Protein AF-A0A8J3BI44-F1 (afdb_monomer_lite)

Secondary structure (DSSP, 8-state):
----TT------------HHHHHHHHHHHHHHIIIIIHHHHHHHHHHHTT--SS-TT---HHHHHHHHHHHHHHHHHHHHHHHHHHHHHHHHHHHHHHHHHHHHHHHHHHHHHHHHHHHHHHHHHTS--PPP---

Radius of gyration: 32.47 Å; chains: 1; bounding box: 63×19×108 Å

Organism: NCBI:txid53372

Foldseek 3Di:
DDDDPPDPPDDPPPPDDDLVVLLVLLVVLVCCLVVPLVVVLVVLVVVCVVADPDCPPPPDPVVVVVSVVVNVVSVVVSVVSVVVSVVSNVSSVVSNVVSVVVVVVVVVVVVVVVVVVVVVVVVVVPDPPPDDDDD

Sequence (135 aa):
MAVDPWTPGPRRTEIRVDPAGLRAFAREVRTENEATLRPHARTVLADFGQGVPFGAHARSRAVAAAQDRYRHAMVRAIDTLHAYVADADTLATAAERIAAAYGATDAAAAAHAADVAATLAAALAQVPAGPGPTR

Structure (mmCIF, N/CA/C/O backbone):
data_AF-A0A8J3BI44-F1
#
_entry.id   AF-A0A8J3BI44-F1
#
loop_
_atom_site.group_PDB
_atom_site.id
_atom_site.type_symbol
_atom_site.label_atom_id
_atom_site.label_alt_id
_atom_site.label_comp_id
_atom_site.label_asym_id
_atom_site.label_entity_id
_atom_site.label_seq_id
_atom_site.pdbx_PDB_ins_code
_atom_site.Cartn_x
_atom_site.Cartn_y
_atom_site.Cartn_z
_atom_site.occupancy
_atom_site.B_iso_or_equiv
_atom_site.auth_seq_id
_atom_site.auth_comp_id
_atom_site.auth_asym_id
_atom_site.auth_atom_id
_atom_site.pdbx_PDB_model_num
ATOM 1 N N . MET A 1 1 ? -7.448 -10.678 -55.130 1.00 41.44 1 MET A N 1
ATOM 2 C CA . MET A 1 1 ? -7.492 -9.508 -54.228 1.00 41.44 1 MET A CA 1
ATOM 3 C C . MET A 1 1 ? -6.093 -9.293 -53.686 1.00 41.44 1 MET A C 1
ATOM 5 O O . MET A 1 1 ? -5.634 -10.119 -52.911 1.00 41.44 1 MET A O 1
ATOM 9 N N . ALA A 1 2 ? -5.396 -8.265 -54.169 1.00 42.75 2 ALA A N 1
ATOM 10 C CA . ALA A 1 2 ? -4.090 -7.875 -53.650 1.00 42.75 2 ALA A CA 1
ATOM 11 C C . ALA A 1 2 ? -4.309 -7.056 -52.372 1.00 42.75 2 ALA A C 1
ATOM 13 O O . ALA A 1 2 ? -5.044 -6.072 -52.395 1.00 42.75 2 ALA A O 1
ATOM 14 N N . VAL A 1 3 ? -3.738 -7.508 -51.258 1.00 49.78 3 VAL A N 1
ATOM 15 C CA . VAL A 1 3 ? -3.655 -6.727 -50.021 1.00 49.78 3 VAL A CA 1
ATOM 16 C C . VAL A 1 3 ? -2.549 -5.700 -50.219 1.00 49.78 3 VAL A C 1
ATOM 18 O O . VAL A 1 3 ? -1.396 -6.064 -50.433 1.00 49.78 3 VAL A O 1
ATOM 21 N N . ASP A 1 4 ? -2.931 -4.429 -50.216 1.00 47.34 4 ASP A N 1
ATOM 22 C CA . ASP A 1 4 ? -2.018 -3.302 -50.342 1.00 47.34 4 ASP A CA 1
ATOM 23 C C . ASP A 1 4 ? -1.131 -3.242 -49.079 1.00 47.34 4 ASP A C 1
ATOM 25 O O . ASP A 1 4 ? -1.665 -3.115 -47.973 1.00 47.34 4 ASP A O 1
ATOM 29 N N . PRO A 1 5 ? 0.205 -3.375 -49.179 1.00 58.66 5 PRO A N 1
ATOM 30 C CA . PRO A 1 5 ? 1.093 -3.437 -48.013 1.00 58.66 5 PRO A CA 1
ATOM 31 C C . PRO A 1 5 ? 1.186 -2.113 -47.238 1.00 58.66 5 PRO A C 1
ATOM 33 O O . PRO A 1 5 ? 1.869 -2.054 -46.216 1.00 58.66 5 PRO A O 1
ATOM 36 N N . TRP A 1 6 ? 0.519 -1.055 -47.711 1.00 58.94 6 TRP A N 1
ATOM 37 C CA . TRP A 1 6 ? 0.648 0.302 -47.187 1.00 58.94 6 TRP A CA 1
ATOM 38 C C . TRP A 1 6 ? -0.605 0.856 -46.503 1.00 58.94 6 TRP A C 1
ATOM 40 O O . TRP A 1 6 ? -0.650 2.044 -46.193 1.00 58.94 6 TRP A O 1
ATOM 50 N N . THR A 1 7 ? -1.626 0.043 -46.211 1.00 56.25 7 THR A N 1
ATOM 51 C CA . THR A 1 7 ? -2.713 0.523 -45.343 1.00 56.25 7 THR A CA 1
ATOM 52 C C . THR A 1 7 ? -2.160 0.820 -43.947 1.00 56.25 7 THR A C 1
ATOM 54 O O . THR A 1 7 ? -1.718 -0.120 -43.277 1.00 56.25 7 THR A O 1
ATOM 57 N N . PRO A 1 8 ? -2.182 2.083 -43.471 1.00 54.16 8 PRO A N 1
ATOM 58 C CA . PRO A 1 8 ? -1.811 2.377 -42.099 1.00 54.16 8 PRO A CA 1
ATOM 59 C C . PRO A 1 8 ? -2.770 1.608 -41.192 1.00 54.16 8 PRO A C 1
ATOM 61 O O . PRO A 1 8 ? -3.977 1.857 -41.183 1.00 54.16 8 PRO A O 1
ATOM 64 N N . GLY A 1 9 ? -2.225 0.622 -40.476 1.00 57.56 9 GLY A N 1
ATOM 65 C CA . GLY A 1 9 ? -2.961 -0.149 -39.483 1.00 57.56 9 GLY A CA 1
ATOM 66 C C . GLY A 1 9 ? -3.598 0.770 -38.435 1.00 57.56 9 GLY A C 1
ATOM 67 O O . GLY A 1 9 ? -3.226 1.945 -38.333 1.00 57.56 9 GLY A O 1
ATOM 68 N N . PRO A 1 10 ? -4.565 0.261 -37.650 1.00 56.09 10 PRO A N 1
ATOM 69 C CA . PRO A 1 10 ? -5.260 1.063 -36.649 1.00 56.09 10 PRO A CA 1
ATOM 70 C C . PRO A 1 10 ? -4.238 1.820 -35.798 1.00 56.09 10 PRO A C 1
ATOM 72 O O . PRO A 1 10 ? -3.297 1.218 -35.274 1.00 56.09 10 PRO A O 1
ATOM 75 N N . ARG A 1 11 ? -4.400 3.150 -35.721 1.00 55.00 11 ARG A N 1
ATOM 76 C CA . ARG A 1 11 ? -3.532 4.027 -34.930 1.00 55.00 11 ARG A CA 1
ATOM 77 C C . ARG A 1 11 ? -3.510 3.472 -33.512 1.00 55.00 11 ARG A C 1
ATOM 79 O O . ARG A 1 11 ? -4.523 3.524 -32.821 1.00 55.00 11 ARG A O 1
ATOM 86 N N . ARG A 1 12 ? -2.382 2.886 -33.110 1.00 55.34 12 ARG A N 1
ATOM 87 C CA . ARG A 1 12 ? -2.188 2.419 -31.740 1.00 55.34 12 ARG A CA 1
ATOM 88 C C . ARG A 1 12 ? -2.283 3.656 -30.861 1.00 55.34 12 ARG A C 1
ATOM 90 O O . ARG A 1 12 ? -1.429 4.531 -30.951 1.00 55.34 12 ARG A O 1
ATOM 97 N N . THR A 1 13 ? -3.352 3.763 -30.082 1.00 54.25 13 THR A N 1
ATOM 98 C CA . THR A 1 13 ? -3.451 4.766 -29.029 1.00 54.25 13 THR A CA 1
ATOM 99 C C . THR A 1 13 ? -2.267 4.521 -28.107 1.00 54.25 13 THR A C 1
ATOM 101 O O . THR A 1 13 ? -2.149 3.446 -27.521 1.00 54.25 13 THR A O 1
ATOM 104 N N . GLU A 1 14 ? -1.332 5.461 -28.071 1.00 56.88 14 GLU A N 1
ATOM 105 C CA . GLU A 1 14 ? -0.119 5.341 -27.277 1.00 56.88 14 GLU A CA 1
ATOM 106 C C . GLU A 1 14 ? -0.527 5.351 -25.799 1.00 56.88 14 GLU A C 1
ATOM 108 O O . GLU A 1 14 ? -0.984 6.365 -25.268 1.00 56.88 14 GLU A O 1
ATOM 113 N N . ILE A 1 15 ? -0.464 4.188 -25.146 1.00 59.16 15 ILE A N 1
ATOM 114 C CA . ILE A 1 15 ? -0.767 4.077 -23.721 1.00 59.16 15 ILE A CA 1
ATOM 115 C C . ILE A 1 15 ? 0.444 4.631 -22.979 1.00 59.16 15 ILE A C 1
ATOM 117 O O . ILE A 1 15 ? 1.427 3.930 -22.746 1.00 59.16 15 ILE A O 1
ATOM 121 N N . ARG A 1 16 ? 0.381 5.916 -22.629 1.00 65.00 16 ARG A N 1
ATOM 122 C CA . ARG A 1 16 ? 1.417 6.576 -21.839 1.00 65.00 16 ARG A CA 1
ATOM 123 C C . ARG A 1 16 ? 1.225 6.220 -20.370 1.00 65.00 16 ARG A C 1
ATOM 125 O O . ARG A 1 16 ? 0.459 6.867 -19.661 1.00 65.00 16 ARG A O 1
ATOM 132 N N . VAL A 1 17 ? 1.887 5.157 -19.933 1.00 69.81 17 VAL A N 1
ATOM 133 C CA . VAL A 1 17 ? 1.981 4.825 -18.508 1.00 69.81 17 VAL A CA 1
ATOM 134 C C . VAL A 1 17 ? 3.125 5.617 -17.892 1.00 69.81 17 VAL A C 1
ATOM 136 O O . VAL A 1 17 ? 4.147 5.831 -18.537 1.00 69.81 17 VAL A O 1
ATOM 139 N N . ASP A 1 18 ? 2.941 6.060 -16.649 1.00 83.12 18 ASP A N 1
ATOM 140 C CA . ASP A 1 18 ? 3.987 6.655 -15.816 1.00 83.12 18 ASP A CA 1
ATOM 141 C C . ASP A 1 18 ? 4.417 5.652 -14.723 1.00 83.12 18 ASP A C 1
ATOM 143 O O . ASP A 1 18 ? 3.827 5.607 -13.636 1.00 83.12 18 ASP A O 1
ATOM 147 N N . PRO A 1 19 ? 5.440 4.811 -14.982 1.00 84.44 19 PRO A N 1
ATOM 148 C CA . PRO A 1 19 ? 5.958 3.873 -13.993 1.00 84.44 19 PRO A CA 1
ATOM 149 C C . PRO A 1 19 ? 6.571 4.568 -12.774 1.00 84.44 19 PRO A C 1
ATOM 151 O O . PRO A 1 19 ? 6.619 3.970 -11.697 1.00 84.44 19 PRO A O 1
ATOM 154 N N . ALA A 1 20 ? 7.060 5.804 -12.920 1.00 83.44 20 ALA A N 1
ATOM 155 C CA . ALA A 1 20 ? 7.643 6.552 -11.813 1.00 83.44 20 ALA A CA 1
ATOM 156 C C . ALA A 1 20 ? 6.549 7.000 -10.837 1.00 83.44 20 ALA A C 1
ATOM 158 O O . ALA A 1 20 ? 6.703 6.793 -9.630 1.00 83.44 20 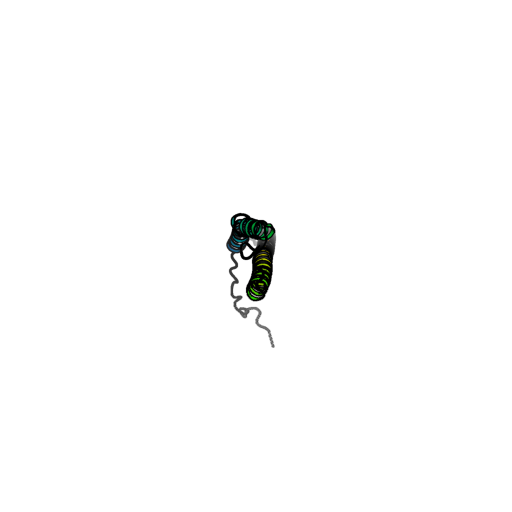ALA A O 1
ATOM 159 N N . GLY A 1 21 ? 5.425 7.503 -11.354 1.00 80.56 21 GLY A N 1
ATOM 160 C CA . GLY A 1 21 ? 4.229 7.816 -10.571 1.00 80.56 21 GLY A CA 1
ATOM 161 C C . GLY A 1 21 ? 3.680 6.602 -9.817 1.00 80.56 21 GLY A C 1
ATOM 162 O O . GLY A 1 21 ? 3.418 6.688 -8.619 1.00 80.56 21 GLY A O 1
ATOM 163 N N . LEU A 1 22 ? 3.610 5.432 -10.462 1.00 81.44 22 LEU A N 1
ATOM 164 C CA . LEU A 1 22 ? 3.173 4.188 -9.807 1.00 81.44 22 LEU A CA 1
ATOM 165 C C . LEU A 1 22 ? 4.103 3.750 -8.664 1.00 81.44 22 LEU A C 1
ATOM 167 O O . LEU A 1 22 ? 3.632 3.331 -7.606 1.00 81.44 22 LEU A O 1
ATOM 171 N N . ARG A 1 23 ? 5.425 3.871 -8.847 1.00 86.50 23 ARG A N 1
ATOM 172 C CA . ARG A 1 23 ? 6.407 3.586 -7.784 1.00 86.50 23 ARG A CA 1
ATOM 173 C C . ARG A 1 23 ? 6.333 4.607 -6.651 1.00 86.50 23 ARG A C 1
ATOM 175 O O . ARG A 1 23 ? 6.507 4.237 -5.493 1.00 86.50 23 ARG A O 1
ATOM 182 N N . ALA A 1 24 ? 6.099 5.879 -6.973 1.00 84.88 24 ALA A N 1
ATOM 183 C CA . ALA A 1 24 ? 5.941 6.933 -5.979 1.00 84.88 24 ALA A CA 1
ATOM 184 C C . ALA A 1 24 ? 4.702 6.697 -5.113 1.00 84.88 24 ALA A C 1
ATOM 186 O O . ALA A 1 24 ? 4.828 6.663 -3.892 1.00 84.88 24 ALA A O 1
ATOM 187 N N . PHE A 1 25 ? 3.565 6.404 -5.743 1.00 84.25 25 PHE A N 1
ATOM 188 C CA . PHE A 1 25 ? 2.333 6.029 -5.059 1.00 84.25 25 PHE A CA 1
ATOM 189 C C . PHE A 1 25 ? 2.530 4.818 -4.134 1.00 84.25 25 PHE A C 1
ATOM 191 O O . PHE A 1 25 ? 2.191 4.878 -2.955 1.00 84.25 25 PHE A O 1
ATOM 198 N N . ALA A 1 26 ? 3.135 3.730 -4.629 1.00 84.56 26 ALA A N 1
ATOM 199 C CA . ALA A 1 26 ? 3.382 2.543 -3.809 1.00 84.56 26 ALA A CA 1
ATOM 200 C C . ALA A 1 26 ? 4.253 2.844 -2.578 1.00 84.56 26 ALA A C 1
ATOM 202 O O . ALA A 1 26 ? 3.992 2.337 -1.486 1.00 84.56 26 ALA A O 1
ATOM 203 N N . ARG A 1 27 ? 5.277 3.689 -2.746 1.00 90.81 27 ARG A N 1
ATOM 204 C CA . ARG A 1 27 ? 6.135 4.139 -1.648 1.00 90.81 27 ARG A CA 1
ATOM 205 C C . ARG A 1 27 ? 5.357 4.976 -0.638 1.00 90.81 27 ARG A C 1
ATOM 207 O O . ARG A 1 27 ? 5.460 4.696 0.549 1.00 90.81 27 ARG A O 1
ATOM 214 N N . GLU A 1 28 ? 4.592 5.964 -1.093 1.00 90.06 28 GLU A N 1
ATOM 215 C CA . GLU A 1 28 ? 3.792 6.836 -0.225 1.00 90.06 28 GLU A CA 1
ATOM 216 C C . GLU A 1 28 ? 2.789 6.038 0.605 1.00 90.06 28 GLU A C 1
ATOM 218 O O . GLU A 1 28 ? 2.737 6.209 1.820 1.00 90.06 28 GLU A O 1
ATOM 223 N N . VAL A 1 29 ? 2.073 5.097 -0.018 1.00 87.44 29 VAL A N 1
ATOM 224 C CA . VAL A 1 29 ? 1.133 4.214 0.687 1.00 87.44 29 VAL A CA 1
ATOM 225 C C . VAL A 1 29 ? 1.838 3.404 1.773 1.00 87.44 29 VAL A C 1
ATOM 227 O O . VAL A 1 29 ? 1.346 3.321 2.896 1.00 87.44 29 VAL A O 1
ATOM 230 N N . ARG A 1 30 ? 3.013 2.834 1.483 1.00 89.75 30 ARG A N 1
ATOM 231 C CA . ARG A 1 30 ? 3.777 2.089 2.496 1.00 89.75 30 ARG A CA 1
ATOM 232 C C . ARG A 1 30 ? 4.287 2.985 3.612 1.00 89.75 30 ARG A C 1
ATOM 234 O O . ARG A 1 30 ? 4.204 2.597 4.773 1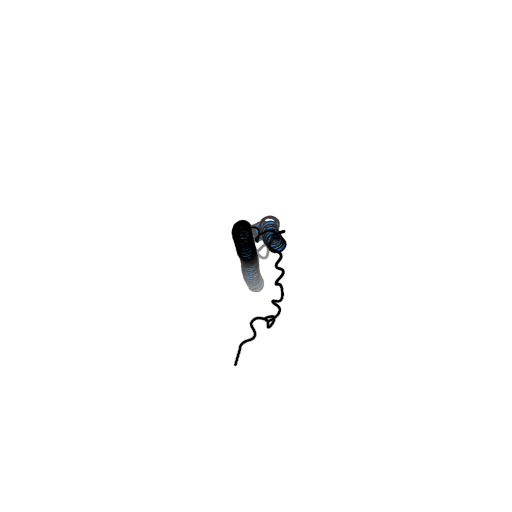.00 89.75 30 ARG A O 1
ATOM 241 N N . THR A 1 31 ? 4.788 4.170 3.272 1.00 92.00 31 THR A N 1
ATOM 242 C CA . THR A 1 31 ? 5.233 5.155 4.261 1.00 92.00 31 THR A CA 1
ATOM 243 C C . THR A 1 31 ? 4.085 5.551 5.183 1.00 92.00 31 THR A C 1
ATOM 245 O O . THR A 1 31 ? 4.265 5.524 6.394 1.00 92.00 31 THR A O 1
ATOM 248 N N . GLU A 1 32 ? 2.899 5.831 4.646 1.00 88.56 32 GLU A N 1
ATOM 249 C CA . GLU A 1 32 ? 1.712 6.157 5.444 1.00 88.56 32 GLU A CA 1
ATOM 250 C C . GLU A 1 32 ? 1.267 4.976 6.322 1.00 88.56 32 GLU A C 1
ATOM 252 O O . GLU A 1 32 ? 1.000 5.132 7.519 1.00 88.56 32 GLU A O 1
ATOM 257 N N . ASN A 1 33 ? 1.253 3.763 5.760 1.00 88.88 33 ASN A N 1
ATOM 258 C CA . ASN A 1 33 ? 0.935 2.546 6.505 1.00 88.88 33 ASN A CA 1
ATOM 259 C C . ASN A 1 33 ? 1.891 2.333 7.689 1.00 88.88 33 ASN A C 1
ATOM 261 O O . ASN A 1 33 ? 1.454 1.975 8.787 1.00 88.88 33 ASN A O 1
ATOM 265 N N . GLU A 1 34 ? 3.191 2.538 7.481 1.00 90.19 34 GLU A N 1
ATOM 266 C CA . GLU A 1 34 ? 4.230 2.325 8.491 1.00 90.19 34 GLU A CA 1
ATOM 267 C C . GLU A 1 34 ? 4.315 3.445 9.525 1.00 90.19 34 GLU A C 1
ATOM 269 O O . GLU A 1 34 ? 4.484 3.154 10.711 1.00 90.19 34 GLU A O 1
ATOM 274 N N . ALA A 1 35 ? 4.186 4.699 9.094 1.00 89.50 35 ALA A N 1
ATOM 275 C CA . ALA A 1 35 ? 4.334 5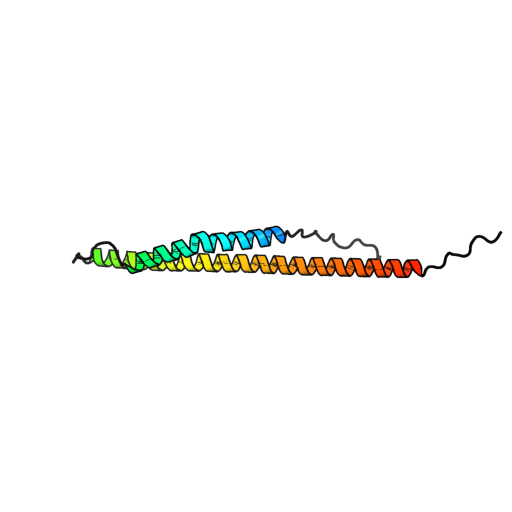.867 9.955 1.00 89.50 35 ALA A CA 1
ATOM 276 C C . ALA A 1 35 ? 3.070 6.159 10.771 1.00 89.50 35 ALA A C 1
ATOM 278 O O . ALA A 1 35 ? 3.171 6.569 11.928 1.00 89.50 35 ALA A O 1
ATOM 279 N N . THR A 1 36 ? 1.890 5.925 10.194 1.00 87.69 36 THR A N 1
ATOM 280 C CA . THR A 1 36 ? 0.628 6.384 10.782 1.00 87.69 36 THR A CA 1
ATOM 281 C C . THR A 1 36 ? -0.253 5.215 11.189 1.00 87.69 36 THR A C 1
ATOM 283 O O . THR A 1 36 ? -0.558 5.045 12.375 1.00 87.69 36 THR A O 1
ATOM 286 N N . LEU A 1 37 ? -0.653 4.389 10.221 1.00 82.94 37 LEU A N 1
ATOM 287 C CA . LEU A 1 37 ? -1.779 3.470 10.399 1.00 82.94 37 LEU A CA 1
ATOM 288 C C . LEU A 1 37 ? -1.432 2.279 11.293 1.00 82.94 37 LEU A C 1
ATOM 290 O O . LEU A 1 37 ? -2.190 1.965 12.210 1.00 82.94 37 LEU A O 1
ATOM 294 N N . ARG A 1 38 ? -0.272 1.640 11.093 1.00 86.75 38 ARG A N 1
ATOM 295 C CA . ARG A 1 38 ? 0.170 0.518 11.940 1.00 86.75 38 ARG A CA 1
ATOM 296 C C . ARG A 1 38 ? 0.445 0.951 13.387 1.00 86.75 38 ARG A C 1
ATOM 298 O O . ARG A 1 38 ? -0.006 0.239 14.287 1.00 86.75 38 ARG A O 1
ATOM 305 N N . PRO A 1 39 ? 1.137 2.074 13.665 1.00 89.00 39 PRO A N 1
ATOM 306 C CA . PRO A 1 39 ? 1.283 2.573 15.030 1.00 89.00 39 PRO A CA 1
ATOM 307 C C . PRO A 1 39 ? -0.058 2.878 15.699 1.00 89.00 39 PRO A C 1
ATOM 309 O O . PRO A 1 39 ? -0.290 2.404 16.808 1.00 89.00 39 PRO A O 1
ATOM 312 N N . HIS A 1 40 ? -0.970 3.578 15.016 1.00 84.25 40 HIS A N 1
ATOM 313 C CA . HIS A 1 40 ? -2.292 3.881 15.573 1.00 84.25 40 HIS A CA 1
ATOM 314 C C . HIS A 1 40 ? -3.106 2.613 15.839 1.00 84.25 40 HIS A C 1
ATOM 316 O O . HIS A 1 40 ? -3.698 2.490 16.910 1.00 84.25 40 HIS A O 1
ATOM 322 N N . ALA A 1 41 ? -3.082 1.640 14.922 1.00 82.00 41 ALA A N 1
ATOM 323 C CA . ALA A 1 41 ? -3.734 0.349 15.124 1.00 82.00 41 ALA A CA 1
ATOM 324 C C . ALA A 1 41 ? -3.209 -0.362 16.377 1.00 82.00 41 ALA A C 1
ATOM 326 O O . ALA A 1 41 ? -3.998 -0.851 17.182 1.00 82.00 41 ALA A O 1
ATOM 327 N N . ARG A 1 42 ? -1.884 -0.369 16.583 1.00 84.94 42 ARG A N 1
ATOM 328 C CA . ARG A 1 42 ? -1.256 -0.957 17.777 1.00 84.94 42 ARG A CA 1
ATOM 329 C C . ARG A 1 42 ? -1.664 -0.240 19.060 1.00 84.94 42 ARG A C 1
ATOM 331 O O . ARG A 1 42 ? -1.959 -0.921 20.036 1.00 84.94 42 ARG A O 1
ATOM 338 N N . THR A 1 43 ? -1.705 1.093 19.058 1.00 85.31 43 THR A N 1
ATOM 339 C CA . THR A 1 43 ? -2.154 1.881 20.217 1.00 85.31 43 THR A CA 1
ATOM 340 C C . THR A 1 43 ? -3.603 1.560 20.568 1.00 85.31 43 THR A C 1
ATOM 342 O O . THR A 1 43 ? -3.886 1.208 21.707 1.00 85.31 43 THR A O 1
ATOM 345 N N . VAL A 1 44 ? -4.503 1.564 19.580 1.00 81.69 44 VAL A N 1
ATOM 346 C CA . VAL A 1 44 ? -5.918 1.212 19.784 1.00 81.69 44 VAL A CA 1
ATOM 347 C C . VAL A 1 44 ? -6.065 -0.214 20.329 1.00 81.69 44 VAL A C 1
ATOM 349 O O . VAL A 1 44 ? -6.883 -0.458 21.217 1.00 81.69 44 VAL A O 1
ATOM 352 N N . LEU A 1 45 ? -5.252 -1.159 19.847 1.00 81.69 45 LEU A N 1
ATOM 353 C CA . LEU A 1 45 ? -5.245 -2.535 20.350 1.00 81.69 45 LEU A CA 1
ATOM 354 C C . LEU A 1 45 ? -4.746 -2.626 21.801 1.00 81.69 45 LEU A C 1
ATOM 356 O O . LEU A 1 45 ? -5.286 -3.396 22.596 1.00 81.69 45 LEU A O 1
ATOM 360 N N . ALA A 1 46 ? -3.708 -1.860 22.141 1.00 83.75 46 ALA A N 1
ATOM 361 C CA . ALA A 1 46 ? -3.140 -1.815 23.484 1.00 83.75 46 ALA A CA 1
ATOM 362 C C . ALA A 1 46 ? -4.133 -1.217 24.490 1.00 83.75 46 ALA A C 1
ATOM 364 O O . ALA A 1 46 ? -4.324 -1.786 25.569 1.00 83.75 46 ALA A O 1
ATOM 365 N N . ASP A 1 47 ? -4.818 -0.139 24.103 1.00 80.12 47 ASP A N 1
ATOM 366 C CA . ASP A 1 47 ? -5.887 0.480 24.888 1.00 80.12 47 ASP A CA 1
ATOM 367 C C . ASP A 1 47 ? -7.058 -0.493 25.080 1.00 80.12 47 ASP A C 1
ATOM 369 O O . ASP A 1 47 ? -7.594 -0.622 26.181 1.00 80.12 47 ASP A O 1
ATOM 373 N N . PHE A 1 48 ? -7.408 -1.265 24.045 1.00 75.50 48 PHE A N 1
ATOM 374 C CA . PHE A 1 48 ? -8.426 -2.312 24.147 1.00 75.50 48 PHE A CA 1
ATOM 375 C C . PHE A 1 48 ? -8.039 -3.432 25.123 1.00 75.50 48 PHE A C 1
ATOM 377 O O . PHE A 1 48 ? -8.902 -3.952 25.837 1.00 75.50 48 PHE A O 1
ATOM 384 N N . GLY A 1 49 ? -6.753 -3.789 25.198 1.00 73.88 49 GLY A N 1
ATOM 385 C CA . GLY A 1 49 ? -6.244 -4.766 26.165 1.00 73.88 49 GLY A CA 1
ATOM 386 C C . GLY A 1 49 ? -6.543 -4.400 27.626 1.00 73.88 49 GLY A C 1
ATOM 387 O O . GLY A 1 49 ? -6.584 -5.288 28.476 1.00 73.88 49 GLY A O 1
ATOM 388 N N . GLN A 1 50 ? -6.820 -3.123 27.913 1.00 80.50 50 GLN A N 1
ATOM 389 C CA . GLN A 1 50 ? -7.212 -2.636 29.241 1.00 80.50 50 GLN A CA 1
ATOM 390 C C . GLN A 1 50 ? -8.699 -2.880 29.574 1.00 80.50 50 GLN A C 1
ATOM 392 O O . GLN A 1 50 ? -9.117 -2.687 30.716 1.00 80.50 50 GLN A O 1
ATOM 397 N N . GLY A 1 51 ? -9.507 -3.341 28.613 1.00 80.00 51 GLY A N 1
ATOM 398 C CA . GLY A 1 51 ? -10.922 -3.661 28.803 1.00 80.00 51 GLY A CA 1
ATOM 399 C C . GLY A 1 51 ? -11.872 -2.469 28.640 1.00 80.00 51 GLY A C 1
ATOM 400 O O . GLY A 1 51 ? -11.524 -1.421 28.105 1.00 80.00 51 GLY A O 1
ATOM 401 N N . VAL A 1 52 ? -13.133 -2.645 29.058 1.00 82.75 52 VAL A N 1
ATOM 402 C CA . VAL A 1 52 ? -14.162 -1.598 28.927 1.00 82.75 52 VAL A CA 1
ATOM 403 C C . VAL A 1 52 ? -13.993 -0.570 30.056 1.00 82.75 52 VAL A C 1
ATOM 405 O O . VAL A 1 52 ? -14.089 -0.956 31.221 1.00 82.75 52 VAL A O 1
ATOM 408 N N . PRO A 1 53 ? -13.810 0.732 29.762 1.00 82.38 53 PRO A N 1
ATOM 409 C CA . PRO A 1 53 ? -13.410 1.724 30.767 1.00 82.38 53 PRO A CA 1
ATOM 410 C C . PRO A 1 53 ? -14.541 2.153 31.717 1.00 82.38 53 PRO A C 1
ATOM 412 O O . PRO A 1 53 ? -14.321 2.948 32.627 1.00 82.38 53 PRO A O 1
ATOM 415 N N . PHE A 1 54 ? -15.768 1.662 31.519 1.00 84.31 54 PHE A N 1
ATOM 416 C CA . PHE A 1 54 ? -16.938 2.061 32.297 1.00 84.31 54 PHE A CA 1
ATOM 417 C C . PHE A 1 54 ? -17.697 0.858 32.854 1.00 84.31 54 PHE A C 1
ATOM 419 O O . PHE A 1 54 ? -17.667 -0.244 32.309 1.00 84.31 54 PHE A O 1
ATOM 426 N N . GLY A 1 55 ? -18.443 1.090 33.936 1.00 82.38 55 GLY A N 1
ATOM 427 C CA . GLY A 1 55 ? -19.373 0.100 34.479 1.00 82.38 55 GLY A CA 1
ATOM 428 C C . GLY A 1 55 ? -18.723 -1.064 35.230 1.00 82.38 55 GLY A C 1
ATOM 429 O O . GLY A 1 55 ? -19.409 -2.044 35.495 1.00 82.38 55 GLY A O 1
ATOM 430 N N . ALA A 1 56 ? -17.442 -0.962 35.608 1.00 79.44 56 ALA A N 1
ATOM 431 C CA . ALA A 1 56 ? -16.693 -2.037 36.276 1.00 79.44 56 ALA A CA 1
ATOM 432 C C . ALA A 1 56 ? -17.377 -2.590 37.546 1.00 79.44 56 ALA A C 1
ATOM 434 O O . ALA A 1 56 ? -17.255 -3.770 37.853 1.00 79.44 56 ALA A O 1
ATOM 435 N N . HIS A 1 57 ? -18.144 -1.755 38.254 1.00 81.31 57 HIS A N 1
ATOM 436 C CA . HIS A 1 57 ? -18.852 -2.117 39.490 1.00 81.31 57 HIS A CA 1
ATOM 437 C C . HIS A 1 57 ? -20.382 -2.140 39.325 1.00 81.31 57 HIS A C 1
ATOM 439 O O . HIS A 1 57 ? -21.122 -2.263 40.304 1.00 81.31 57 HIS A O 1
ATOM 445 N N . ALA A 1 58 ? -20.888 -1.979 38.101 1.00 76.38 58 ALA A N 1
ATOM 446 C CA . ALA A 1 58 ? -22.318 -1.854 37.866 1.00 76.38 58 ALA A CA 1
ATOM 447 C C . ALA A 1 58 ? -23.001 -3.229 37.875 1.00 76.38 58 ALA A C 1
ATOM 449 O O . ALA A 1 58 ? -22.718 -4.085 37.045 1.00 76.38 58 ALA A O 1
ATOM 450 N N . ARG A 1 59 ? -23.984 -3.418 38.764 1.00 80.69 59 ARG A N 1
ATOM 451 C CA . ARG A 1 59 ? -24.831 -4.630 38.815 1.00 80.69 59 ARG A CA 1
ATOM 452 C C . ARG A 1 59 ? -26.030 -4.585 37.854 1.00 80.69 59 ARG A C 1
ATOM 454 O O . ARG A 1 59 ? -26.922 -5.426 37.927 1.00 80.69 59 ARG A O 1
ATOM 461 N N . SER A 1 60 ? -26.086 -3.583 36.978 1.00 91.56 60 SER A N 1
ATOM 462 C CA . SER A 1 60 ? -27.202 -3.376 36.053 1.00 91.56 60 SER A CA 1
ATOM 463 C C . SER A 1 60 ? -27.029 -4.200 34.779 1.00 91.56 60 SER A C 1
ATOM 465 O O . SER A 1 60 ? -26.015 -4.084 34.091 1.00 91.56 60 SER A O 1
ATOM 467 N N . ARG A 1 61 ? -28.068 -4.960 34.405 1.00 89.56 61 ARG A N 1
ATOM 468 C CA . ARG A 1 61 ? -28.115 -5.691 33.125 1.00 89.56 61 ARG A CA 1
ATOM 469 C C . ARG A 1 61 ? -27.948 -4.769 31.914 1.00 89.56 61 ARG A C 1
ATOM 471 O O . ARG A 1 61 ? -27.336 -5.171 30.932 1.00 89.56 61 ARG A O 1
ATOM 478 N N . ALA A 1 62 ? -28.450 -3.535 31.989 1.00 90.50 62 ALA A N 1
ATOM 479 C CA . ALA A 1 62 ? -28.304 -2.562 30.907 1.00 90.50 62 ALA A CA 1
ATOM 480 C C . ALA A 1 62 ? -26.839 -2.135 30.716 1.00 90.50 62 ALA A C 1
ATOM 482 O O . ALA A 1 62 ? -26.385 -1.989 29.584 1.00 90.50 62 ALA A O 1
ATOM 483 N N . VAL A 1 63 ? -26.083 -1.995 31.812 1.00 89.25 63 VAL A N 1
ATOM 484 C CA . VAL A 1 63 ? -24.653 -1.657 31.743 1.00 89.25 63 VAL A CA 1
ATOM 485 C C . VAL A 1 63 ? -23.852 -2.823 31.169 1.00 89.25 63 VAL A C 1
ATOM 487 O O . VAL A 1 63 ? -23.026 -2.599 30.291 1.00 89.25 63 VAL A O 1
ATOM 490 N N . ALA A 1 64 ? -24.156 -4.060 31.570 1.00 86.44 64 ALA A N 1
ATOM 491 C CA . ALA A 1 64 ? -23.533 -5.248 30.984 1.00 86.44 64 ALA A CA 1
ATOM 492 C C . ALA A 1 64 ? -23.790 -5.349 29.465 1.00 86.44 64 ALA A C 1
ATOM 494 O O . ALA A 1 64 ? -22.862 -5.581 28.694 1.00 86.44 64 ALA A O 1
ATOM 495 N N . ALA A 1 65 ? -25.025 -5.097 29.014 1.00 89.81 65 ALA A N 1
ATOM 496 C CA . ALA A 1 65 ? 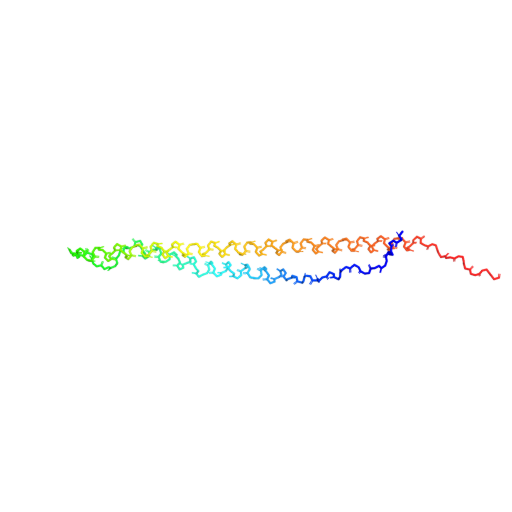-25.358 -5.081 27.586 1.00 89.81 65 ALA A CA 1
ATOM 497 C C . ALA A 1 65 ? -24.628 -3.961 26.819 1.00 89.81 65 ALA A C 1
ATOM 499 O O . ALA A 1 65 ? -24.186 -4.165 25.687 1.00 89.81 65 ALA A O 1
ATOM 500 N N . ALA A 1 66 ? -24.466 -2.783 27.430 1.00 88.44 66 ALA A N 1
ATOM 501 C CA . ALA A 1 66 ? -23.700 -1.688 26.841 1.00 88.44 66 ALA A CA 1
ATOM 502 C C . ALA A 1 66 ? -22.203 -2.024 26.723 1.00 88.44 66 ALA A C 1
ATOM 504 O O . ALA A 1 66 ? -21.599 -1.740 25.689 1.00 88.44 66 ALA A O 1
ATOM 505 N N . GLN A 1 67 ? -21.615 -2.664 27.739 1.00 88.38 67 GLN A N 1
ATOM 506 C CA . GLN A 1 67 ? -20.223 -3.127 27.709 1.00 88.38 67 GLN A CA 1
ATOM 507 C C . GLN A 1 67 ? -19.989 -4.164 26.605 1.00 88.38 67 GLN A C 1
ATOM 509 O O . GLN A 1 67 ? -18.988 -4.086 25.892 1.00 88.38 67 GLN A O 1
ATOM 514 N N . ASP A 1 68 ? -20.913 -5.110 26.438 1.00 88.81 68 ASP A N 1
ATOM 515 C CA . ASP A 1 68 ? -20.833 -6.130 25.389 1.00 88.81 68 ASP A CA 1
ATOM 516 C C . ASP A 1 68 ? -20.927 -5.508 23.989 1.00 88.81 68 ASP A C 1
ATOM 518 O O . ASP A 1 68 ? -20.087 -5.745 23.118 1.00 88.81 68 ASP A O 1
ATOM 522 N N . ARG A 1 69 ? -21.883 -4.592 23.795 1.00 89.81 69 ARG A N 1
ATOM 523 C CA . ARG A 1 69 ? -22.034 -3.866 22.529 1.00 89.81 69 ARG A CA 1
ATOM 524 C C . ARG A 1 69 ? -20.817 -3.004 22.204 1.00 89.81 69 ARG A C 1
ATOM 526 O O . ARG A 1 69 ? -20.405 -2.958 21.046 1.00 89.81 69 ARG A O 1
ATOM 533 N N . TYR A 1 70 ? -20.231 -2.354 23.208 1.00 87.62 70 TYR A N 1
ATOM 534 C CA . TYR A 1 70 ? -18.986 -1.607 23.051 1.00 87.62 70 TYR A CA 1
ATOM 535 C C . TYR A 1 70 ? -17.840 -2.529 22.616 1.00 87.62 70 TYR A C 1
ATOM 537 O O . TYR A 1 70 ? -17.162 -2.235 21.635 1.00 87.62 70 TYR A O 1
ATOM 545 N N . ARG A 1 71 ? -17.680 -3.690 23.263 1.00 85.88 71 ARG A N 1
ATOM 546 C CA . ARG A 1 71 ? -16.665 -4.687 22.892 1.00 85.88 71 ARG A CA 1
ATOM 547 C C . ARG A 1 71 ? -16.826 -5.160 21.447 1.00 85.88 71 ARG A C 1
ATOM 549 O O . ARG A 1 71 ? -15.849 -5.175 20.706 1.00 85.88 71 ARG A O 1
ATOM 556 N N . HIS A 1 72 ? -18.048 -5.479 21.023 1.00 87.94 72 HIS A N 1
ATOM 557 C CA . HIS A 1 72 ? -18.327 -5.860 19.635 1.00 87.94 72 HIS A CA 1
ATOM 558 C C . HIS A 1 72 ? -18.014 -4.745 18.633 1.00 87.94 72 HIS A C 1
ATOM 560 O O . HIS A 1 72 ? -17.470 -5.023 17.565 1.00 87.94 72 HIS A O 1
ATOM 566 N N . ALA A 1 73 ? -18.348 -3.494 18.956 1.00 86.88 73 ALA A N 1
ATOM 567 C CA . ALA A 1 73 ? -18.024 -2.361 18.095 1.00 86.88 73 ALA A CA 1
ATOM 568 C C . ALA A 1 73 ? -16.505 -2.171 17.962 1.00 86.88 73 ALA A C 1
ATOM 570 O O . ALA A 1 73 ? -16.016 -1.942 16.859 1.00 86.88 73 ALA A O 1
ATOM 571 N N . MET A 1 74 ? -15.763 -2.329 19.061 1.00 83.06 74 MET A N 1
ATOM 572 C CA . MET A 1 74 ? -14.303 -2.219 19.069 1.00 83.06 74 MET A CA 1
ATOM 573 C C . MET A 1 74 ? -13.625 -3.320 18.253 1.00 83.06 74 MET A C 1
ATOM 575 O O . MET A 1 74 ? -12.782 -3.004 17.419 1.00 83.06 74 MET A O 1
ATOM 579 N N . VAL A 1 75 ? -14.035 -4.584 18.413 1.00 85.44 75 VAL A N 1
ATOM 580 C CA . VAL A 1 75 ? -13.505 -5.697 17.600 1.00 85.44 75 VAL A CA 1
ATOM 581 C C . VAL A 1 75 ? -13.712 -5.424 16.109 1.00 85.44 75 VAL A C 1
ATOM 583 O O . VAL A 1 75 ? -12.763 -5.473 15.335 1.00 85.44 75 VAL A O 1
ATOM 586 N N . ARG A 1 76 ? -14.925 -5.018 15.712 1.00 87.38 76 ARG A N 1
ATOM 587 C CA . ARG A 1 76 ? -15.219 -4.685 14.309 1.00 87.38 76 ARG A CA 1
ATOM 588 C C . ARG A 1 76 ? -14.372 -3.527 13.780 1.00 87.38 76 ARG A C 1
ATOM 590 O O . ARG A 1 76 ? -13.964 -3.558 12.620 1.00 87.38 76 ARG A O 1
ATOM 597 N N . ALA A 1 77 ? -14.136 -2.501 14.595 1.00 83.69 77 ALA A N 1
ATOM 598 C CA . ALA A 1 77 ? -13.314 -1.361 14.201 1.00 83.69 77 ALA A CA 1
ATOM 599 C C . ALA A 1 77 ? -11.855 -1.776 13.956 1.00 83.69 77 ALA A C 1
ATOM 601 O O . ALA A 1 77 ? -11.268 -1.374 12.953 1.00 83.69 77 ALA A O 1
ATOM 602 N N . ILE A 1 78 ? -11.301 -2.626 14.826 1.00 83.94 78 ILE A N 1
ATOM 603 C CA . ILE A 1 78 ? -9.948 -3.181 14.685 1.00 83.94 78 ILE A CA 1
ATOM 604 C C . ILE A 1 78 ? -9.840 -4.038 13.421 1.00 83.94 78 ILE A C 1
ATOM 606 O O . ILE A 1 78 ? -8.926 -3.828 12.625 1.00 83.94 78 ILE A O 1
ATOM 610 N N . ASP A 1 79 ? -10.786 -4.952 13.204 1.00 85.69 79 ASP A N 1
ATOM 611 C CA . ASP A 1 79 ? -10.795 -5.814 12.017 1.00 85.69 79 ASP A CA 1
ATOM 612 C C . ASP A 1 79 ? -10.841 -4.983 10.728 1.00 85.69 79 ASP A C 1
ATOM 614 O O . ASP A 1 79 ? -10.110 -5.251 9.775 1.00 85.69 79 ASP A O 1
ATOM 618 N N . THR A 1 80 ? -11.652 -3.922 10.723 1.00 86.19 80 THR A N 1
ATOM 619 C CA . THR A 1 80 ? -11.754 -2.990 9.591 1.00 86.19 80 THR A CA 1
ATOM 620 C C . THR A 1 80 ? -10.437 -2.252 9.355 1.00 86.19 80 THR A C 1
ATOM 622 O O . THR A 1 80 ? -10.002 -2.122 8.212 1.00 86.19 80 THR A O 1
ATOM 625 N N . LEU A 1 81 ? -9.774 -1.790 10.420 1.00 84.44 81 LEU A N 1
ATOM 626 C CA . LEU A 1 81 ? -8.487 -1.105 10.315 1.00 84.44 81 LEU A CA 1
ATOM 627 C C . LEU A 1 81 ? -7.388 -2.040 9.788 1.00 84.44 81 LEU A C 1
ATOM 629 O O . LEU A 1 81 ? -6.600 -1.641 8.934 1.00 84.44 81 LEU A O 1
ATOM 633 N N . HIS A 1 82 ? -7.350 -3.291 10.252 1.00 84.31 82 HIS A N 1
ATOM 634 C CA . HIS A 1 82 ? -6.417 -4.297 9.743 1.00 84.31 82 HIS A CA 1
ATOM 635 C C . HIS A 1 82 ? -6.658 -4.616 8.265 1.00 84.31 82 HIS A C 1
ATOM 637 O O . HIS A 1 82 ? -5.695 -4.665 7.497 1.00 84.31 82 HIS A O 1
ATOM 643 N N . ALA A 1 83 ? -7.919 -4.794 7.862 1.00 83.62 83 ALA A N 1
ATOM 644 C CA . ALA A 1 83 ? -8.276 -5.018 6.464 1.00 83.62 83 ALA A CA 1
ATOM 645 C C . ALA A 1 83 ? -7.831 -3.842 5.584 1.00 83.62 83 ALA A C 1
ATOM 647 O O . ALA A 1 83 ? -7.163 -4.049 4.577 1.00 83.62 83 ALA A O 1
ATOM 648 N N . TYR A 1 84 ? -8.090 -2.608 6.024 1.00 81.94 84 TYR A N 1
ATOM 649 C CA . TYR A 1 84 ? -7.669 -1.406 5.307 1.00 81.94 84 TYR A CA 1
ATOM 650 C C . TYR A 1 84 ? -6.148 -1.346 5.084 1.00 81.94 84 TYR A C 1
ATOM 652 O O . TYR A 1 84 ? -5.697 -1.089 3.968 1.00 81.94 84 TYR A O 1
ATOM 660 N N . VAL A 1 85 ? -5.346 -1.626 6.119 1.00 84.06 85 VAL A N 1
ATOM 661 C CA . VAL A 1 85 ? -3.877 -1.657 5.991 1.00 84.06 85 VAL A CA 1
ATOM 662 C C . VAL A 1 85 ? -3.425 -2.749 5.012 1.00 84.06 85 VAL A C 1
ATOM 664 O O . VAL A 1 85 ? -2.553 -2.502 4.178 1.00 84.06 85 VAL A O 1
ATOM 667 N N . ALA A 1 86 ? -4.026 -3.940 5.077 1.00 82.38 86 ALA A N 1
ATOM 668 C CA . ALA A 1 86 ? -3.688 -5.051 4.186 1.00 82.38 86 ALA A CA 1
ATOM 669 C C . ALA A 1 86 ? -4.060 -4.768 2.717 1.00 82.38 86 ALA A C 1
ATOM 671 O O . ALA A 1 86 ? -3.286 -5.075 1.803 1.00 82.38 86 ALA A O 1
ATOM 672 N N . ASP A 1 87 ? -5.214 -4.146 2.486 1.00 78.81 87 ASP A N 1
ATOM 673 C CA . ASP A 1 87 ? -5.669 -3.745 1.155 1.00 78.81 87 ASP A CA 1
ATOM 674 C C . ASP A 1 87 ? -4.753 -2.664 0.566 1.00 78.81 87 ASP A C 1
ATOM 676 O O . ASP A 1 87 ? -4.359 -2.744 -0.601 1.00 78.81 87 ASP A O 1
ATOM 680 N N . ALA A 1 88 ? -4.331 -1.696 1.385 1.00 78.56 88 ALA A N 1
ATOM 681 C CA . ALA A 1 88 ? -3.376 -0.665 0.989 1.00 78.56 88 ALA A CA 1
ATOM 682 C C . ALA A 1 88 ? -2.008 -1.260 0.591 1.00 78.56 88 ALA A C 1
ATOM 684 O O . ALA A 1 88 ? -1.467 -0.916 -0.465 1.00 78.56 88 ALA A O 1
ATOM 685 N N . ASP A 1 89 ? -1.475 -2.212 1.364 1.00 83.44 89 ASP A N 1
ATOM 686 C CA . ASP A 1 89 ? -0.230 -2.918 1.017 1.00 83.44 89 ASP A CA 1
ATOM 687 C C . ASP A 1 89 ? -0.370 -3.741 -0.279 1.00 83.44 89 ASP A C 1
ATOM 689 O O . ASP A 1 89 ? 0.554 -3.800 -1.105 1.00 83.44 89 ASP A O 1
ATOM 693 N N . THR A 1 90 ? -1.539 -4.352 -0.487 1.00 84.38 90 THR A N 1
ATOM 694 C CA . THR A 1 90 ? -1.860 -5.098 -1.712 1.00 84.38 90 THR A CA 1
ATOM 695 C C . THR A 1 90 ? -1.873 -4.174 -2.926 1.00 84.38 90 THR A C 1
ATOM 697 O O . THR A 1 90 ? -1.265 -4.492 -3.953 1.00 84.38 90 THR A O 1
ATOM 700 N N . LEU A 1 91 ? -2.498 -3.002 -2.801 1.00 77.25 91 LEU A N 1
ATOM 701 C CA . LEU A 1 91 ? -2.558 -2.002 -3.862 1.00 77.25 91 LEU A CA 1
ATOM 702 C C . LEU A 1 91 ? -1.168 -1.439 -4.197 1.00 77.25 91 LEU A C 1
ATOM 704 O O . LEU A 1 91 ? -0.813 -1.352 -5.375 1.00 77.25 91 LEU A O 1
ATOM 708 N N . ALA A 1 92 ? -0.349 -1.138 -3.186 1.00 80.69 92 ALA A N 1
ATOM 709 C CA . ALA A 1 92 ? 1.038 -0.714 -3.384 1.00 80.69 92 ALA A CA 1
ATOM 710 C C . ALA A 1 92 ? 1.856 -1.785 -4.129 1.00 80.69 92 ALA A C 1
ATOM 712 O O . ALA A 1 92 ? 2.568 -1.489 -5.089 1.00 80.69 92 ALA A O 1
ATOM 713 N N . THR A 1 93 ? 1.701 -3.054 -3.745 1.00 83.44 93 THR A N 1
ATOM 714 C CA . THR A 1 93 ? 2.372 -4.183 -4.407 1.00 83.44 93 THR A CA 1
ATOM 715 C C . THR A 1 93 ? 1.922 -4.348 -5.860 1.00 83.44 93 THR A C 1
ATOM 717 O O . THR A 1 93 ? 2.744 -4.610 -6.742 1.00 83.44 93 THR A O 1
ATOM 720 N N . ALA A 1 94 ? 0.628 -4.182 -6.138 1.00 84.19 94 ALA A N 1
ATOM 721 C CA . ALA A 1 94 ? 0.108 -4.215 -7.500 1.00 84.19 94 ALA A CA 1
ATOM 722 C C . ALA A 1 94 ? 0.696 -3.077 -8.354 1.00 84.19 94 ALA A C 1
ATOM 724 O O . ALA A 1 94 ? 1.161 -3.333 -9.466 1.00 84.19 94 ALA A O 1
ATOM 725 N N . ALA A 1 95 ? 0.753 -1.852 -7.821 1.00 76.50 95 ALA A N 1
ATOM 726 C CA . ALA A 1 95 ? 1.337 -0.702 -8.510 1.00 76.50 95 ALA A CA 1
ATOM 727 C C . ALA A 1 95 ? 2.822 -0.921 -8.859 1.00 76.50 95 ALA A C 1
ATOM 729 O O . ALA A 1 95 ? 3.237 -0.638 -9.986 1.00 76.50 95 ALA A O 1
ATOM 730 N N . GLU A 1 96 ? 3.613 -1.502 -7.953 1.00 85.25 96 GLU A N 1
ATOM 731 C CA . GLU A 1 96 ? 5.012 -1.847 -8.241 1.00 85.25 96 GLU A CA 1
ATOM 732 C C . GLU A 1 96 ? 5.157 -2.908 -9.323 1.00 85.25 96 GLU A C 1
ATOM 734 O O . GLU A 1 96 ? 6.003 -2.769 -10.208 1.00 85.25 96 GLU A O 1
ATOM 739 N N . ARG A 1 97 ? 4.327 -3.957 -9.283 1.00 84.56 97 ARG A N 1
ATOM 740 C CA . ARG A 1 97 ? 4.340 -5.010 -10.307 1.00 84.56 97 ARG A CA 1
ATOM 741 C C . ARG A 1 97 ? 4.030 -4.440 -11.684 1.00 84.56 97 ARG A C 1
ATOM 743 O O . ARG A 1 97 ? 4.718 -4.777 -12.645 1.00 84.56 97 ARG A O 1
ATOM 750 N N . ILE A 1 98 ? 3.046 -3.547 -11.769 1.00 84.12 98 ILE A N 1
ATOM 751 C CA . ILE A 1 98 ? 2.709 -2.851 -13.013 1.00 84.12 98 ILE A CA 1
ATOM 752 C C . ILE A 1 98 ? 3.904 -2.002 -13.470 1.00 84.12 98 ILE A C 1
ATOM 754 O O . ILE A 1 98 ? 4.358 -2.145 -14.604 1.00 84.12 98 ILE A O 1
ATOM 758 N N . ALA A 1 99 ? 4.482 -1.183 -12.589 1.00 84.00 99 ALA A N 1
ATOM 759 C CA . ALA A 1 99 ? 5.632 -0.346 -12.931 1.00 84.00 99 ALA A CA 1
ATOM 760 C C . ALA A 1 99 ? 6.878 -1.150 -13.352 1.00 84.00 99 ALA A C 1
ATOM 762 O O . ALA A 1 99 ? 7.675 -0.684 -14.171 1.00 84.00 99 ALA A O 1
ATOM 763 N N . ALA A 1 100 ? 7.080 -2.341 -12.786 1.00 82.19 100 ALA A N 1
ATOM 764 C CA . ALA A 1 100 ? 8.154 -3.251 -13.171 1.00 82.19 100 ALA A CA 1
ATOM 765 C C . ALA A 1 100 ? 7.901 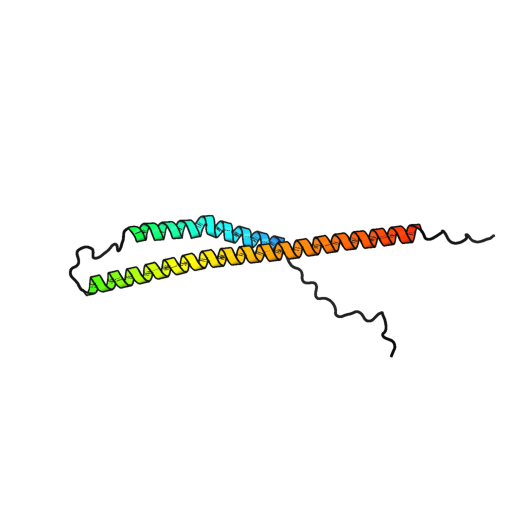-3.865 -14.556 1.00 82.19 100 ALA A C 1
ATOM 767 O O . ALA A 1 100 ? 8.809 -3.878 -15.385 1.00 82.19 100 ALA A O 1
ATOM 768 N N . ALA A 1 101 ? 6.671 -4.310 -14.829 1.00 83.00 101 ALA A N 1
ATOM 769 C CA . ALA A 1 101 ? 6.295 -4.881 -16.120 1.00 83.00 101 ALA A CA 1
ATOM 770 C C . ALA A 1 101 ? 6.445 -3.869 -17.270 1.00 83.00 101 ALA A C 1
ATOM 772 O O . ALA A 1 101 ? 7.008 -4.205 -18.314 1.00 83.00 101 ALA A O 1
ATOM 773 N N . TYR A 1 102 ? 6.016 -2.618 -17.062 1.00 85.19 102 TYR A N 1
ATOM 774 C CA . TYR A 1 102 ? 6.220 -1.549 -18.046 1.00 85.19 102 TYR A CA 1
ATOM 775 C C . TYR A 1 102 ? 7.705 -1.242 -18.252 1.00 85.19 102 TYR A C 1
ATOM 777 O O . TYR A 1 102 ? 8.170 -1.248 -19.386 1.00 85.19 102 TYR A O 1
ATOM 785 N N . GLY A 1 103 ? 8.478 -1.089 -17.170 1.00 84.25 103 GLY A N 1
ATOM 786 C CA . GLY A 1 103 ? 9.917 -0.837 -17.284 1.00 84.25 103 GLY A CA 1
ATOM 787 C C . GLY A 1 103 ? 10.680 -1.947 -18.020 1.00 84.25 103 GLY A C 1
ATOM 788 O O . GLY A 1 103 ? 11.577 -1.655 -18.806 1.00 84.25 103 GLY A O 1
ATOM 789 N N . ALA A 1 104 ? 10.311 -3.214 -17.807 1.00 83.44 104 ALA A N 1
ATOM 790 C CA . ALA A 1 104 ? 10.902 -4.344 -18.525 1.00 83.44 104 ALA A CA 1
ATOM 791 C C . ALA A 1 104 ? 10.540 -4.336 -20.019 1.00 83.44 104 ALA A C 1
ATOM 793 O O . ALA A 1 104 ? 11.390 -4.614 -20.864 1.00 83.44 104 ALA A O 1
ATOM 794 N N . THR A 1 105 ? 9.293 -3.983 -20.341 1.00 84.31 105 THR A N 1
ATOM 795 C CA . THR A 1 105 ? 8.816 -3.885 -21.726 1.00 84.31 105 THR A CA 1
ATOM 796 C C . THR A 1 105 ? 9.536 -2.766 -22.479 1.00 84.31 105 THR A C 1
ATOM 798 O O . THR A 1 105 ? 10.022 -2.997 -23.585 1.00 84.31 105 THR A O 1
ATOM 801 N N . ASP A 1 106 ? 9.682 -1.590 -21.863 1.00 83.25 106 ASP A N 1
ATOM 802 C CA . ASP A 1 106 ? 10.387 -0.450 -22.461 1.00 83.25 106 ASP A CA 1
ATOM 803 C C . ASP A 1 106 ? 11.874 -0.754 -22.683 1.00 83.25 106 ASP A C 1
ATOM 805 O O . ASP A 1 106 ? 12.425 -0.446 -23.741 1.00 83.25 106 ASP A O 1
ATOM 809 N N . ALA A 1 107 ? 12.525 -1.418 -21.721 1.00 80.56 107 ALA A N 1
ATOM 810 C CA . ALA A 1 107 ? 13.920 -1.833 -21.856 1.00 80.56 107 ALA A CA 1
ATOM 811 C C . ALA A 1 107 ? 14.117 -2.833 -23.010 1.00 80.56 107 ALA A C 1
ATOM 813 O O . ALA A 1 107 ? 15.055 -2.689 -23.796 1.00 80.56 107 ALA A O 1
ATOM 814 N N . ALA A 1 108 ? 13.217 -3.813 -23.148 1.00 86.19 108 ALA A N 1
ATOM 815 C CA . ALA A 1 108 ? 13.253 -4.770 -24.253 1.00 86.19 108 ALA A CA 1
ATOM 816 C C . ALA A 1 108 ? 13.014 -4.086 -25.609 1.00 86.19 108 ALA A C 1
ATOM 818 O O . ALA A 1 108 ? 13.727 -4.356 -26.575 1.00 86.19 108 ALA A O 1
ATOM 819 N N . ALA A 1 109 ? 12.057 -3.157 -25.679 1.00 84.81 109 ALA A N 1
ATOM 820 C CA . ALA A 1 109 ? 11.792 -2.385 -26.889 1.00 84.81 109 ALA A CA 1
ATOM 821 C C . ALA A 1 109 ? 13.005 -1.535 -27.307 1.00 84.81 109 ALA A C 1
ATOM 823 O O . ALA A 1 109 ? 13.365 -1.519 -28.486 1.00 84.81 109 ALA A O 1
ATOM 824 N N . ALA A 1 110 ? 13.670 -0.878 -26.351 1.00 83.88 110 ALA A N 1
ATOM 825 C CA . ALA A 1 110 ? 14.882 -0.104 -26.608 1.00 83.88 110 ALA A CA 1
ATOM 826 C C . ALA A 1 110 ? 16.037 -0.982 -27.121 1.00 83.88 110 ALA A C 1
ATOM 828 O O . ALA A 1 110 ? 16.717 -0.596 -28.073 1.00 83.88 110 ALA A O 1
ATOM 829 N N . ALA A 1 111 ? 16.227 -2.172 -26.540 1.00 85.81 111 ALA A N 1
ATOM 830 C CA . ALA A 1 111 ? 17.232 -3.132 -26.998 1.00 85.81 111 ALA A CA 1
ATOM 831 C C . ALA A 1 111 ? 16.968 -3.579 -28.446 1.00 85.81 111 ALA A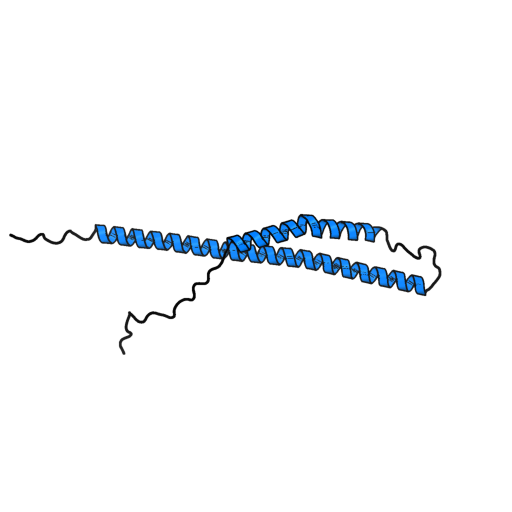 C 1
ATOM 833 O O . ALA A 1 111 ? 17.848 -3.473 -29.297 1.00 85.81 111 ALA A O 1
ATOM 834 N N . HIS A 1 112 ? 15.730 -3.966 -28.763 1.00 86.94 112 HIS A N 1
ATOM 835 C CA . HIS A 1 112 ? 15.359 -4.348 -30.126 1.00 86.94 112 HIS A CA 1
ATOM 836 C C . HIS A 1 112 ? 15.523 -3.204 -31.134 1.00 86.94 112 HIS A C 1
ATOM 838 O O . HIS A 1 112 ? 15.961 -3.435 -32.260 1.00 86.94 112 HIS A O 1
ATOM 844 N N . ALA A 1 113 ? 15.205 -1.966 -30.750 1.00 84.50 113 ALA A N 1
ATOM 845 C CA . ALA A 1 113 ? 15.429 -0.806 -31.608 1.00 84.50 113 ALA A CA 1
ATOM 846 C C . ALA A 1 113 ? 16.924 -0.594 -31.906 1.00 84.50 113 ALA A C 1
ATOM 848 O O . ALA A 1 113 ? 17.284 -0.307 -33.051 1.00 84.50 113 ALA A O 1
ATOM 849 N N . ALA A 1 114 ? 17.794 -0.779 -30.907 1.00 84.62 114 ALA A N 1
ATOM 850 C CA . ALA A 1 114 ? 19.242 -0.712 -31.088 1.00 84.62 114 ALA A CA 1
ATOM 851 C C . ALA A 1 114 ? 19.755 -1.824 -32.019 1.00 84.62 114 ALA A C 1
ATOM 853 O O . ALA A 1 114 ? 20.540 -1.539 -32.925 1.00 84.62 114 ALA A O 1
ATOM 854 N N . ASP A 1 115 ? 19.260 -3.055 -31.867 1.00 86.56 115 ASP A N 1
ATOM 855 C CA . ASP A 1 115 ? 19.628 -4.191 -32.723 1.00 86.56 115 ASP A CA 1
ATOM 856 C C . ASP A 1 115 ? 19.221 -3.968 -34.186 1.00 86.56 115 ASP A C 1
ATOM 858 O O . ASP A 1 115 ? 20.004 -4.219 -35.109 1.00 86.56 115 ASP A O 1
ATOM 862 N N . VAL A 1 116 ? 18.009 -3.452 -34.418 1.00 87.62 116 VAL A N 1
ATOM 863 C CA . VAL A 1 116 ? 17.527 -3.109 -35.766 1.00 87.62 116 VAL A CA 1
ATOM 864 C C . VAL A 1 116 ? 18.381 -1.998 -36.374 1.00 87.62 116 VAL A C 1
ATOM 866 O O . VAL A 1 116 ? 18.785 -2.109 -37.533 1.00 87.62 116 VAL A O 1
ATOM 869 N N . ALA A 1 117 ? 18.702 -0.955 -35.605 1.00 84.19 117 ALA A N 1
ATOM 870 C CA . ALA A 1 117 ? 19.558 0.133 -36.072 1.00 84.19 117 ALA A CA 1
ATOM 871 C C . ALA A 1 117 ? 20.974 -0.359 -36.419 1.00 84.19 117 ALA A C 1
ATOM 873 O O . ALA A 1 117 ? 21.516 0.017 -37.460 1.00 84.19 117 ALA A O 1
ATOM 874 N N . ALA A 1 118 ? 21.549 -1.244 -35.599 1.00 87.06 118 ALA A N 1
ATOM 875 C CA . ALA A 1 118 ? 22.852 -1.854 -35.851 1.00 87.06 118 ALA A CA 1
ATOM 876 C C . ALA A 1 118 ? 22.836 -2.754 -37.098 1.00 87.06 118 ALA A C 1
ATOM 878 O O . ALA A 1 118 ? 23.731 -2.666 -37.939 1.00 87.06 118 ALA A O 1
ATOM 879 N N . THR A 1 119 ? 21.790 -3.570 -37.257 1.00 88.56 119 THR A N 1
ATOM 880 C CA . THR A 1 119 ? 21.592 -4.432 -38.435 1.00 88.56 119 THR A CA 1
ATOM 881 C C . THR A 1 119 ? 21.474 -3.598 -39.709 1.00 88.56 119 THR A C 1
ATOM 883 O O . THR A 1 119 ? 22.111 -3.905 -40.717 1.00 88.56 119 THR A O 1
ATOM 886 N N . LEU A 1 120 ? 20.705 -2.507 -39.661 1.00 86.56 120 LEU A N 1
ATOM 887 C CA . LEU A 1 120 ? 20.563 -1.581 -40.781 1.00 86.56 120 LEU A CA 1
ATOM 888 C C . LEU A 1 120 ? 21.895 -0.900 -41.120 1.00 86.56 120 LEU A C 1
ATOM 890 O O . LEU A 1 120 ? 22.267 -0.843 -42.290 1.00 86.56 120 LEU A O 1
ATOM 894 N N . ALA A 1 121 ? 22.635 -0.423 -40.117 1.00 87.38 121 ALA A N 1
ATOM 895 C CA . ALA A 1 121 ? 23.949 0.182 -40.322 1.00 87.38 121 ALA A CA 1
ATOM 896 C C . ALA A 1 121 ? 24.939 -0.805 -40.967 1.00 87.38 121 ALA A C 1
ATOM 898 O O . ALA A 1 121 ? 25.652 -0.441 -41.903 1.00 87.38 121 ALA A O 1
ATOM 899 N N . ALA A 1 122 ? 24.940 -2.065 -40.523 1.00 88.69 122 ALA A N 1
ATOM 900 C CA . ALA A 1 122 ? 25.759 -3.121 -41.111 1.00 88.69 122 ALA A CA 1
ATOM 901 C C . ALA A 1 122 ? 25.369 -3.416 -42.569 1.00 88.69 122 ALA A C 1
ATOM 903 O O . ALA A 1 122 ? 26.249 -3.548 -43.419 1.00 88.69 122 ALA A O 1
ATOM 904 N N . ALA A 1 123 ? 24.069 -3.467 -42.879 1.00 85.88 123 ALA A N 1
ATOM 905 C CA . ALA A 1 123 ? 23.584 -3.661 -44.244 1.00 85.88 123 ALA A CA 1
ATOM 906 C C . ALA A 1 123 ? 23.995 -2.503 -45.169 1.00 85.88 123 ALA A C 1
ATOM 908 O O . ALA A 1 123 ? 24.460 -2.740 -46.282 1.00 85.88 123 ALA A O 1
ATOM 909 N N . LEU A 1 124 ? 23.888 -1.256 -44.698 1.00 85.94 124 LEU A N 1
ATOM 910 C CA . LEU A 1 124 ? 24.309 -0.073 -45.455 1.00 85.94 124 LEU A CA 1
ATOM 911 C C . LEU A 1 124 ? 25.823 -0.049 -45.713 1.00 85.94 124 LEU A C 1
ATOM 913 O O . LEU A 1 124 ? 26.243 0.349 -46.795 1.00 85.94 124 LEU A O 1
ATOM 917 N N . ALA A 1 125 ? 26.640 -0.520 -44.769 1.00 85.56 125 ALA A N 1
ATOM 918 C CA . ALA A 1 125 ? 28.092 -0.619 -44.944 1.00 85.56 125 ALA A CA 1
ATOM 919 C C . ALA A 1 125 ? 28.513 -1.665 -45.995 1.00 85.56 125 ALA A C 1
ATOM 921 O O . ALA A 1 125 ? 29.612 -1.584 -46.539 1.00 85.56 125 ALA A O 1
ATOM 922 N N . GLN A 1 126 ? 27.649 -2.641 -46.289 1.00 80.38 126 GLN A N 1
ATOM 923 C CA . GLN A 1 126 ? 27.878 -3.651 -47.325 1.00 80.38 126 GLN A CA 1
ATOM 924 C C . GLN A 1 126 ? 27.421 -3.198 -48.717 1.00 80.38 126 GLN A C 1
ATOM 926 O O . GLN A 1 126 ? 27.674 -3.908 -49.688 1.00 80.38 126 GLN A O 1
ATOM 931 N N . VAL A 1 127 ? 26.764 -2.037 -48.839 1.00 76.75 127 VAL A N 1
ATOM 932 C CA . VAL A 1 127 ? 26.384 -1.478 -50.140 1.00 76.75 127 VAL A CA 1
ATOM 933 C C . VAL A 1 127 ? 27.656 -0.971 -50.829 1.00 76.75 127 VAL A C 1
ATOM 935 O O . VAL A 1 127 ? 28.250 0.003 -50.361 1.00 76.75 127 VAL A O 1
ATOM 938 N N . PRO A 1 128 ? 28.113 -1.599 -51.929 1.00 68.81 128 PRO A N 1
ATOM 939 C CA . PRO A 1 128 ? 29.270 -1.097 -52.653 1.00 68.81 128 PRO A CA 1
ATOM 940 C C . PRO A 1 128 ? 28.955 0.292 -53.216 1.00 68.81 128 PRO A C 1
ATOM 942 O O . PRO A 1 128 ? 27.845 0.538 -53.696 1.00 68.81 128 PRO A O 1
ATOM 945 N N . ALA A 1 129 ? 29.939 1.197 -53.194 1.00 62.78 129 ALA A N 1
ATOM 946 C CA . ALA A 1 129 ? 29.859 2.427 -53.970 1.00 62.78 129 ALA A CA 1
ATOM 947 C C . ALA A 1 129 ? 29.612 2.026 -55.431 1.00 62.78 129 ALA A C 1
ATOM 949 O O . ALA A 1 129 ? 30.434 1.334 -56.034 1.00 62.78 129 ALA A O 1
ATOM 950 N N . GLY A 1 130 ? 28.438 2.378 -55.962 1.00 52.81 130 GLY A N 1
ATOM 951 C CA . GLY A 1 130 ? 28.070 2.056 -57.337 1.00 52.81 130 GLY A CA 1
ATOM 952 C C . GLY A 1 130 ? 29.157 2.520 -58.315 1.00 52.81 130 GLY A C 1
ATOM 953 O O . GLY A 1 130 ? 29.878 3.474 -58.005 1.00 52.81 130 GLY A O 1
ATOM 954 N N . PRO A 1 131 ? 29.310 1.853 -59.473 1.00 55.47 131 PRO A N 1
ATOM 955 C CA . PRO A 1 131 ? 30.365 2.171 -60.427 1.00 55.47 131 PRO A CA 1
ATOM 956 C C . PRO A 1 131 ? 30.332 3.667 -60.756 1.00 55.47 131 PRO A C 1
ATOM 958 O O . PRO A 1 131 ? 29.322 4.187 -61.233 1.00 55.47 131 PRO A O 1
ATOM 961 N N . GLY A 1 132 ? 31.430 4.363 -60.439 1.00 54.19 132 GLY A N 1
ATOM 962 C CA . GLY A 1 132 ? 31.593 5.778 -60.754 1.00 54.19 132 GLY A CA 1
ATOM 963 C C . GLY A 1 132 ? 31.432 6.011 -62.260 1.00 54.19 132 GLY A C 1
ATOM 964 O O . GLY A 1 132 ? 31.757 5.113 -63.042 1.00 54.19 132 GLY A O 1
ATOM 965 N N . PRO A 1 133 ? 30.915 7.178 -62.685 1.00 52.12 133 PRO A N 1
ATOM 966 C CA . PRO A 1 133 ? 30.620 7.434 -64.090 1.00 52.12 133 PRO A CA 1
ATOM 967 C C . PRO A 1 133 ? 31.884 7.242 -64.936 1.00 52.12 133 PRO A C 1
ATOM 969 O O . PRO A 1 133 ? 32.859 7.978 -64.779 1.00 52.12 133 PRO A O 1
ATOM 972 N N . THR A 1 134 ? 31.873 6.235 -65.814 1.00 59.28 134 THR A N 1
ATOM 973 C CA . THR A 1 134 ? 32.915 6.022 -66.823 1.00 59.28 134 THR A CA 1
ATOM 974 C C . THR A 1 134 ? 32.933 7.225 -67.753 1.00 59.28 134 THR A C 1
ATOM 976 O O . THR A 1 134 ? 31.906 7.564 -68.344 1.00 59.28 134 THR A O 1
ATOM 979 N N . ARG A 1 135 ? 34.088 7.882 -67.820 1.00 54.03 135 ARG A N 1
ATOM 980 C CA . ARG A 1 135 ? 34.342 9.065 -68.636 1.00 54.03 135 ARG A CA 1
ATOM 981 C C . ARG A 1 135 ? 35.076 8.684 -69.910 1.00 54.03 135 ARG A C 1
ATOM 983 O O . ARG A 1 135 ? 35.916 7.761 -69.824 1.00 54.03 135 ARG A O 1
#

pLDDT: mean 79.29, std 11.94, range [41.44, 92.0]